Protein AF-A0A970R3D4-F1 (afdb_monomer)

Solvent-accessible surface area (backbone atoms only — not comparable to full-atom values): 3982 Å² total; per-residue (Å²): 140,84,86,81,81,83,80,76,81,83,79,78,75,76,81,76,77,72,79,65,66,91,70,35,36,80,39,77,75,54,100,86,44,70,47,76,41,57,72,89,56,62,64,65,61,53,48,51,52,52,53,54,57,62,71,76,107

Mean predicted aligned error: 11.15 Å

Structure (mmCIF, N/CA/C/O backbone):
data_AF-A0A970R3D4-F1
#
_entry.id   AF-A0A970R3D4-F1
#
loop_
_atom_site.group_PDB
_atom_site.id
_atom_site.type_symbol
_atom_site.label_atom_id
_atom_site.label_alt_id
_atom_site.label_comp_id
_atom_site.label_asym_id
_atom_site.label_enti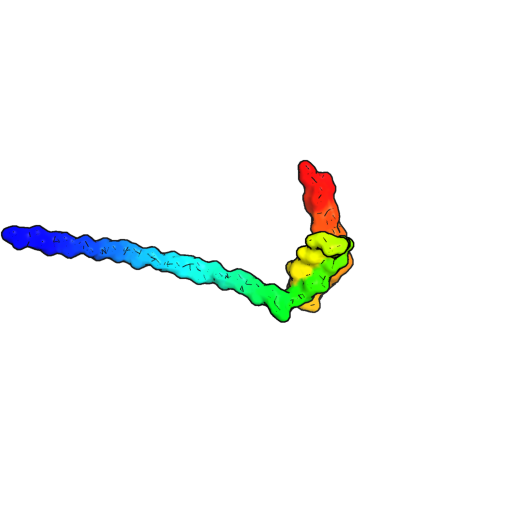ty_id
_atom_site.label_seq_id
_atom_site.pdbx_PDB_ins_code
_atom_site.Cartn_x
_atom_site.Cartn_y
_atom_site.Cartn_z
_atom_site.occupancy
_atom_site.B_iso_or_equiv
_atom_site.auth_seq_id
_atom_site.auth_comp_id
_atom_site.auth_asym_id
_atom_site.auth_atom_id
_atom_site.pdbx_PDB_model_num
ATOM 1 N N . MET A 1 1 ? 3.700 42.064 -47.253 1.00 42.66 1 MET A N 1
ATOM 2 C CA . MET A 1 1 ? 2.895 41.293 -46.277 1.00 42.66 1 MET A CA 1
ATOM 3 C C . MET A 1 1 ? 3.693 40.061 -45.864 1.00 42.66 1 MET A C 1
ATOM 5 O O . MET A 1 1 ? 3.908 39.199 -46.701 1.00 42.66 1 MET A O 1
ATOM 9 N N . SER A 1 2 ? 4.204 40.011 -44.630 1.00 47.75 2 SER A N 1
ATOM 10 C CA . SER A 1 2 ? 5.045 38.906 -44.136 1.00 47.75 2 SER A CA 1
ATOM 11 C C . SER A 1 2 ? 4.207 37.979 -43.255 1.00 47.75 2 SER A C 1
ATOM 13 O O . SER A 1 2 ? 3.720 38.400 -42.206 1.00 47.75 2 SER A O 1
ATOM 15 N N . LYS A 1 3 ? 3.982 36.735 -43.693 1.00 56.12 3 LYS A N 1
ATOM 16 C CA . LYS A 1 3 ? 3.286 35.719 -42.893 1.00 56.12 3 LYS A CA 1
ATOM 17 C C . LYS A 1 3 ? 4.320 34.997 -42.031 1.00 56.12 3 LYS A C 1
ATOM 19 O O . LYS A 1 3 ? 5.054 34.144 -42.514 1.00 56.12 3 LYS A O 1
ATOM 24 N N . LYS A 1 4 ? 4.388 35.373 -40.754 1.00 59.31 4 LYS A N 1
ATOM 25 C CA . LYS A 1 4 ? 5.225 34.718 -39.745 1.00 59.31 4 LYS A CA 1
ATOM 26 C C . LYS A 1 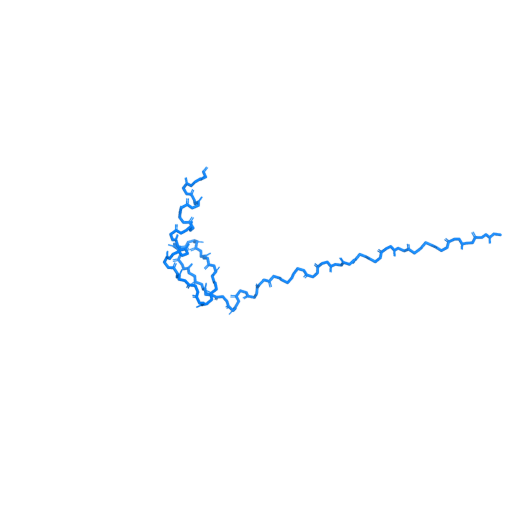4 ? 4.577 33.386 -39.355 1.00 59.31 4 LYS A C 1
ATOM 28 O O . LYS A 1 4 ? 3.532 33.372 -38.709 1.00 59.31 4 LYS A O 1
ATOM 33 N N . SER A 1 5 ? 5.178 32.280 -39.779 1.00 56.97 5 SER A N 1
ATOM 34 C CA . SER A 1 5 ? 4.755 30.922 -39.430 1.00 56.97 5 SER A CA 1
ATOM 35 C C . SER A 1 5 ? 4.923 30.692 -37.925 1.00 56.97 5 SER A C 1
ATOM 37 O O . SER A 1 5 ? 6.028 30.805 -37.396 1.00 56.97 5 SER A O 1
ATOM 39 N N . ARG A 1 6 ? 3.827 30.389 -37.221 1.00 57.22 6 ARG A N 1
ATOM 40 C CA . ARG A 1 6 ? 3.831 29.949 -35.818 1.00 57.22 6 ARG A CA 1
ATOM 41 C C . ARG A 1 6 ? 4.109 28.447 -35.795 1.00 57.22 6 ARG A C 1
ATOM 43 O O . ARG A 1 6 ? 3.225 27.664 -36.127 1.00 57.22 6 ARG A O 1
ATOM 50 N N . THR A 1 7 ? 5.311 28.037 -35.412 1.00 65.31 7 THR A N 1
ATOM 51 C CA . THR A 1 7 ? 5.583 26.644 -35.042 1.00 65.31 7 THR A CA 1
ATOM 52 C C . THR A 1 7 ? 5.150 26.434 -33.592 1.00 65.31 7 THR A C 1
ATOM 54 O O . THR A 1 7 ? 5.575 27.151 -32.686 1.00 65.31 7 THR A O 1
ATOM 57 N N . LEU A 1 8 ? 4.225 25.497 -33.379 1.00 67.31 8 LEU A N 1
ATOM 58 C CA . LEU A 1 8 ? 3.811 25.054 -32.049 1.00 67.31 8 LEU A CA 1
ATOM 59 C C . LEU A 1 8 ? 4.919 24.172 -31.452 1.00 67.31 8 LEU A C 1
ATOM 61 O O . LEU A 1 8 ? 5.453 23.331 -32.174 1.00 67.31 8 LEU A O 1
ATOM 65 N N . PRO A 1 9 ? 5.265 24.321 -30.162 1.00 61.53 9 PRO A N 1
ATOM 66 C CA . PRO A 1 9 ? 6.204 23.417 -29.516 1.00 61.53 9 PRO 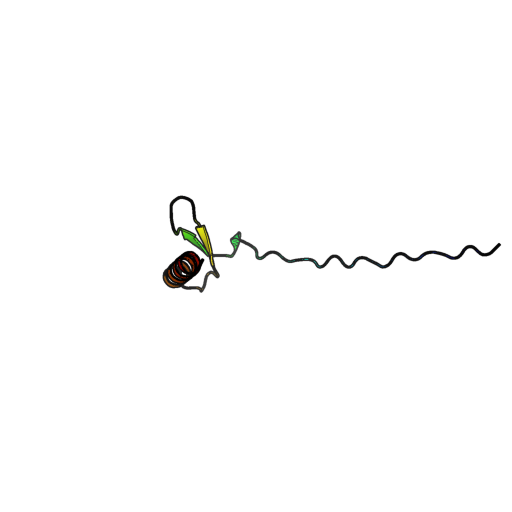A CA 1
ATOM 67 C C . PRO A 1 9 ? 5.569 22.029 -29.394 1.00 61.53 9 PRO A C 1
ATOM 69 O O . PRO A 1 9 ? 4.453 21.885 -28.885 1.00 61.53 9 PRO A O 1
ATOM 72 N N . GLU A 1 10 ? 6.282 21.012 -29.871 1.00 64.31 10 GLU A N 1
ATOM 73 C CA . GLU A 1 10 ? 5.889 19.615 -29.736 1.00 64.31 10 GLU A CA 1
ATOM 74 C C . GLU A 1 10 ? 5.764 19.275 -28.248 1.00 64.31 10 GLU A C 1
ATOM 76 O O . GLU A 1 10 ? 6.743 19.234 -27.498 1.00 64.31 10 GLU A O 1
ATOM 81 N N . LYS A 1 11 ? 4.529 19.056 -27.791 1.00 67.75 11 LYS A N 1
ATOM 82 C CA . LYS A 1 11 ? 4.266 18.556 -26.445 1.00 67.75 11 LYS A CA 1
ATOM 83 C C . LYS A 1 11 ? 4.728 17.106 -26.401 1.00 67.75 11 LYS A C 1
ATOM 85 O O . LYS A 1 11 ? 3.987 16.207 -26.785 1.00 67.75 11 LYS A O 1
ATOM 90 N N . LYS A 1 12 ? 5.961 16.886 -25.946 1.00 64.50 12 LYS A N 1
ATOM 91 C CA . LYS A 1 12 ? 6.504 15.556 -25.674 1.00 64.50 12 LYS A CA 1
ATOM 92 C C . LYS A 1 12 ? 5.670 14.942 -24.553 1.00 64.50 12 LYS A C 1
ATOM 94 O O . LYS A 1 12 ? 5.876 15.240 -23.379 1.00 64.50 12 LYS A O 1
ATOM 99 N N . THR A 1 13 ? 4.666 14.152 -24.918 1.00 63.75 13 THR A N 1
ATOM 100 C CA . THR A 1 13 ? 3.894 13.367 -23.959 1.00 63.75 13 THR A CA 1
ATOM 101 C C . THR A 1 13 ? 4.881 12.445 -23.266 1.00 63.75 13 THR A C 1
ATOM 103 O O . THR A 1 13 ? 5.463 11.566 -23.901 1.00 63.75 13 THR A O 1
ATOM 106 N N . ILE A 1 14 ? 5.134 12.690 -21.981 1.00 67.50 14 ILE A N 1
ATOM 107 C CA . ILE A 1 14 ? 5.900 11.777 -21.144 1.00 67.50 14 ILE A CA 1
ATOM 108 C C . ILE A 1 14 ? 5.076 10.498 -21.128 1.00 67.50 14 ILE A C 1
ATOM 110 O O . ILE A 1 14 ? 4.022 10.446 -20.498 1.00 67.50 14 ILE A O 1
ATOM 114 N N . THR A 1 15 ? 5.503 9.502 -21.898 1.00 64.62 15 THR A N 1
ATOM 115 C CA . THR A 1 15 ? 4.918 8.167 -21.861 1.00 64.62 15 THR A CA 1
ATOM 116 C C . THR A 1 15 ? 5.188 7.617 -20.468 1.00 64.62 15 THR A C 1
ATOM 118 O O . THR A 1 15 ? 6.235 7.024 -20.214 1.00 64.62 15 THR A O 1
ATOM 121 N N . PHE A 1 16 ? 4.274 7.885 -19.538 1.00 66.88 16 PHE A N 1
ATOM 122 C CA . PHE A 1 16 ? 4.288 7.300 -18.213 1.00 66.88 16 PHE A CA 1
ATOM 123 C C . PHE A 1 16 ? 3.950 5.827 -18.405 1.00 66.88 16 PHE A C 1
ATOM 125 O O . PHE A 1 16 ? 2.791 5.452 -18.578 1.00 66.88 16 PHE A O 1
ATOM 132 N N . LYS A 1 17 ? 4.991 4.996 -18.499 1.00 72.12 17 LYS A N 1
ATOM 133 C CA . LYS A 1 17 ? 4.824 3.549 -18.510 1.00 72.12 17 LYS A CA 1
ATOM 134 C C . LYS A 1 17 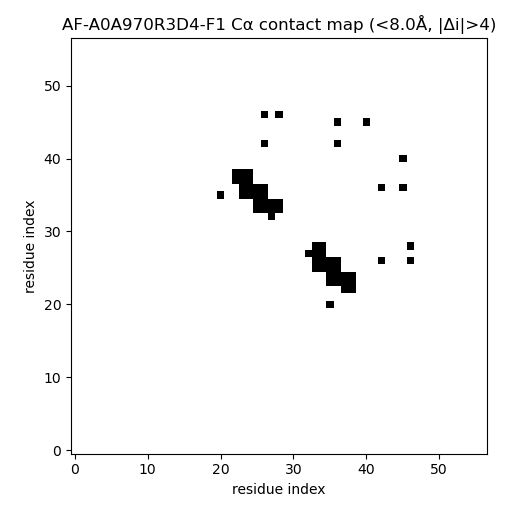? 4.365 3.152 -17.115 1.00 72.12 17 LYS A C 1
ATOM 136 O O . LYS A 1 17 ? 5.185 2.998 -16.215 1.00 72.12 17 LYS A O 1
ATOM 141 N N . SER A 1 18 ? 3.052 3.051 -16.940 1.00 71.12 18 SER A N 1
ATOM 142 C CA . SER A 1 18 ? 2.484 2.419 -15.759 1.00 71.12 18 SER A CA 1
ATOM 143 C C . SER A 1 18 ? 3.038 0.995 -15.669 1.00 71.12 18 SER A C 1
ATOM 145 O O . SER A 1 18 ? 3.105 0.315 -16.696 1.00 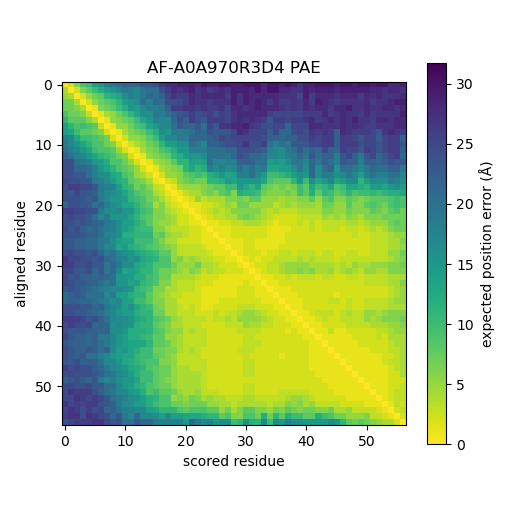71.12 18 SER A O 1
ATOM 147 N N . PRO A 1 19 ? 3.480 0.543 -14.488 1.00 76.19 19 PRO A N 1
ATOM 148 C CA . PRO A 1 19 ? 3.929 -0.829 -14.318 1.00 76.19 19 PRO A CA 1
ATOM 149 C C . PRO A 1 19 ? 2.797 -1.804 -14.664 1.00 76.19 19 PRO A C 1
ATOM 151 O O . PRO A 1 19 ? 1.638 -1.586 -14.305 1.00 76.19 19 PRO A O 1
ATOM 154 N N . ASP A 1 20 ? 3.141 -2.869 -15.389 1.00 84.00 20 ASP A N 1
ATOM 155 C CA . ASP A 1 20 ? 2.193 -3.910 -15.777 1.00 84.00 20 ASP A CA 1
ATOM 156 C C . ASP A 1 20 ? 1.768 -4.699 -14.535 1.00 84.00 20 ASP A C 1
ATOM 158 O O . ASP A 1 20 ? 2.509 -5.548 -14.039 1.00 84.00 20 ASP A O 1
ATOM 162 N N . ILE A 1 21 ? 0.550 -4.449 -14.060 1.00 84.69 21 ILE A N 1
ATOM 163 C CA . ILE A 1 21 ? -0.014 -5.087 -12.861 1.00 84.69 21 ILE A CA 1
ATOM 164 C C . ILE A 1 21 ? -0.056 -6.617 -13.019 1.00 84.69 21 ILE A C 1
ATOM 166 O O . ILE A 1 21 ? 0.187 -7.346 -12.066 1.00 84.69 21 ILE A O 1
ATOM 170 N N . SER A 1 22 ? -0.273 -7.119 -14.241 1.00 85.06 22 SER A N 1
ATOM 171 C CA . SER A 1 22 ? -0.267 -8.558 -14.552 1.00 85.06 22 SER A CA 1
ATOM 172 C C . SER A 1 22 ? 1.082 -9.247 -14.323 1.00 85.06 22 SER A C 1
ATOM 174 O O . SER A 1 22 ? 1.131 -10.472 -14.295 1.00 85.06 22 SER A O 1
ATOM 176 N N . LYS A 1 23 ? 2.176 -8.486 -14.198 1.00 88.62 23 LYS A N 1
ATOM 177 C CA . LYS A 1 23 ? 3.521 -9.008 -13.901 1.00 88.62 23 LYS A CA 1
ATOM 178 C C . LYS A 1 23 ? 3.881 -8.897 -12.416 1.00 88.62 23 LYS A C 1
ATOM 180 O O . LYS A 1 23 ? 5.000 -9.232 -12.040 1.00 88.62 23 LYS A O 1
ATOM 185 N N . MET A 1 24 ? 2.968 -8.390 -11.592 1.00 91.62 24 MET A N 1
ATOM 186 C CA . MET A 1 24 ? 3.163 -8.179 -10.162 1.00 91.62 24 MET A CA 1
ATOM 187 C C . MET A 1 24 ? 2.456 -9.268 -9.358 1.00 91.62 24 MET A C 1
ATOM 189 O O . MET A 1 24 ? 1.490 -9.879 -9.815 1.00 91.62 24 MET A O 1
ATOM 193 N N . GLN A 1 25 ? 2.928 -9.490 -8.137 1.00 93.50 25 GLN A N 1
ATOM 194 C CA . GLN A 1 25 ? 2.283 -10.378 -7.185 1.00 93.50 25 GLN A CA 1
ATOM 195 C C . GLN A 1 25 ? 1.192 -9.625 -6.423 1.00 93.50 25 GLN A C 1
ATOM 197 O O . GLN A 1 25 ? 1.441 -8.576 -5.827 1.00 93.50 25 GLN A O 1
ATOM 202 N N . GLU A 1 26 ? -0.020 -10.176 -6.432 1.00 93.56 26 GLU A N 1
ATOM 203 C CA . GLU A 1 26 ? -1.148 -9.684 -5.642 1.00 93.56 26 GLU A CA 1
ATOM 204 C C . GLU A 1 26 ? -1.040 -10.203 -4.202 1.00 93.56 26 GLU A C 1
ATOM 206 O O . GLU A 1 26 ? -0.928 -11.405 -3.961 1.00 93.56 26 GLU A O 1
ATOM 211 N N . VAL A 1 27 ? -1.097 -9.289 -3.234 1.00 94.38 27 VAL A N 1
ATOM 212 C CA . VAL A 1 27 ? -1.131 -9.598 -1.802 1.00 94.38 27 VAL A CA 1
ATOM 213 C C . VAL A 1 27 ? -2.421 -9.052 -1.217 1.00 94.38 27 VAL A C 1
ATOM 215 O O . VAL A 1 27 ? -2.693 -7.848 -1.246 1.00 94.38 27 VAL A O 1
ATOM 218 N N . VAL A 1 28 ? -3.228 -9.954 -0.669 1.00 93.50 28 VAL A N 1
ATOM 219 C CA . VAL A 1 28 ? -4.509 -9.622 -0.046 1.00 93.50 28 VAL A CA 1
ATOM 220 C C . VAL A 1 28 ? -4.269 -9.280 1.424 1.00 93.50 28 VAL A C 1
ATOM 222 O O . VAL A 1 28 ? -3.840 -10.124 2.210 1.00 93.50 28 VAL A O 1
ATOM 225 N N . ILE A 1 29 ? -4.532 -8.027 1.798 1.00 92.00 29 ILE A N 1
ATOM 226 C CA . ILE A 1 29 ? -4.393 -7.546 3.179 1.00 92.00 29 ILE A CA 1
ATOM 227 C C . ILE A 1 29 ? -5.682 -7.826 3.957 1.00 92.00 29 ILE A C 1
ATOM 229 O O . ILE A 1 29 ? -5.624 -8.364 5.063 1.00 92.00 29 ILE A O 1
ATOM 233 N N . ASP A 1 30 ? -6.826 -7.483 3.356 1.00 91.88 30 ASP A N 1
ATOM 234 C CA . ASP A 1 30 ? -8.178 -7.698 3.874 1.00 91.88 30 ASP A CA 1
ATOM 235 C C . ASP A 1 30 ? -9.192 -7.850 2.712 1.00 91.88 30 ASP A C 1
ATOM 237 O O . ASP A 1 30 ? -8.813 -7.922 1.542 1.00 91.88 30 ASP A O 1
ATOM 241 N N . LEU A 1 31 ? -10.495 -7.908 3.017 1.00 93.12 31 LEU A N 1
ATOM 242 C CA . LEU A 1 31 ? -11.560 -8.090 2.016 1.00 93.12 31 LEU A CA 1
ATOM 243 C C . LEU A 1 31 ? -11.660 -6.953 0.978 1.00 93.12 31 LEU A C 1
ATOM 245 O O . LEU A 1 31 ? -12.165 -7.173 -0.121 1.00 93.12 31 LEU A O 1
ATOM 249 N N . ARG A 1 32 ? -11.220 -5.741 1.319 1.00 93.38 32 ARG A N 1
ATOM 250 C CA . ARG A 1 32 ? -11.268 -4.534 0.479 1.00 93.38 32 ARG A CA 1
ATOM 251 C C . ARG A 1 32 ? -9.891 -4.094 -0.013 1.00 93.38 32 ARG A C 1
ATOM 253 O O . ARG A 1 32 ? -9.814 -3.381 -1.011 1.00 93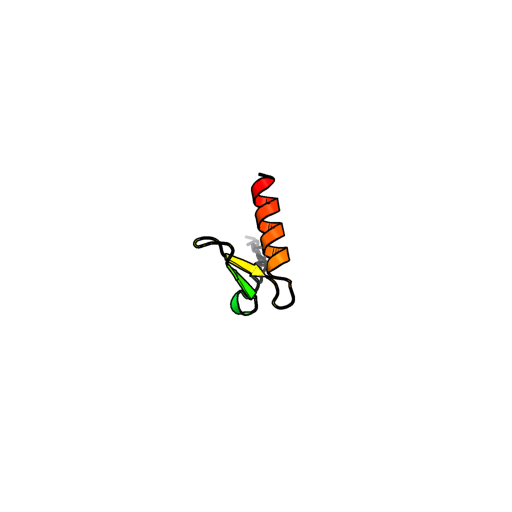.38 32 ARG A O 1
ATOM 260 N N . THR A 1 33 ? -8.824 -4.511 0.656 1.00 93.00 33 THR A N 1
ATOM 261 C CA . THR A 1 33 ? -7.474 -4.003 0.440 1.00 93.00 33 THR A CA 1
ATOM 262 C C . THR A 1 33 ? -6.585 -5.071 -0.168 1.00 93.00 33 THR A C 1
ATOM 264 O O . THR A 1 33 ? -6.302 -6.108 0.438 1.00 93.00 33 THR A O 1
ATOM 267 N N . ARG A 1 34 ? -6.084 -4.769 -1.365 1.00 94.69 34 ARG A N 1
ATOM 268 C CA . ARG A 1 34 ? -5.096 -5.580 -2.070 1.0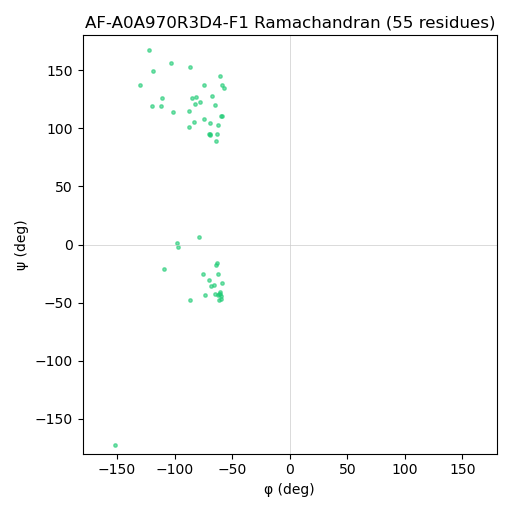0 94.69 34 ARG A CA 1
ATOM 269 C C . ARG A 1 34 ? -3.963 -4.685 -2.530 1.00 94.69 34 ARG A C 1
ATOM 271 O O . ARG A 1 34 ? -4.205 -3.570 -2.993 1.00 94.69 34 ARG A O 1
ATOM 278 N N . ILE A 1 35 ? -2.741 -5.166 -2.375 1.00 93.81 35 ILE A N 1
ATOM 279 C CA . ILE A 1 35 ? -1.537 -4.465 -2.810 1.00 93.81 35 ILE A CA 1
ATOM 280 C C . ILE A 1 35 ? -0.818 -5.314 -3.851 1.00 93.81 35 ILE A C 1
ATOM 282 O O . ILE A 1 35 ? -0.889 -6.540 -3.816 1.00 93.81 35 ILE A O 1
ATOM 286 N N . TYR A 1 36 ? -0.132 -4.654 -4.776 1.00 94.12 36 TYR A N 1
ATOM 287 C CA . TYR A 1 36 ? 0.663 -5.315 -5.803 1.00 94.12 36 TYR A CA 1
ATOM 288 C C . TYR A 1 36 ? 2.133 -5.050 -5.523 1.00 94.12 36 TYR A C 1
ATOM 290 O O . TYR A 1 36 ? 2.539 -3.894 -5.380 1.00 94.12 36 TYR A O 1
ATOM 298 N N . ILE A 1 37 ? 2.919 -6.116 -5.438 1.00 94.12 37 ILE A N 1
ATOM 299 C CA . ILE A 1 37 ? 4.357 -6.063 -5.172 1.00 94.12 37 ILE A CA 1
ATOM 300 C C . ILE A 1 37 ? 5.143 -6.738 -6.291 1.00 94.12 37 ILE A C 1
ATOM 302 O O . ILE A 1 37 ? 4.575 -7.405 -7.155 1.00 94.12 37 ILE A O 1
ATOM 306 N N . ALA A 1 38 ? 6.457 -6.530 -6.310 1.00 92.81 38 ALA A N 1
ATOM 307 C CA . ALA A 1 38 ? 7.322 -7.260 -7.227 1.00 92.81 38 ALA A CA 1
ATOM 308 C C . ALA A 1 38 ? 7.216 -8.778 -6.953 1.00 92.81 38 ALA A C 1
ATOM 310 O O . ALA A 1 38 ? 7.036 -9.161 -5.799 1.00 92.81 38 ALA A O 1
ATOM 311 N N . PRO A 1 39 ? 7.294 -9.638 -7.980 1.00 90.75 39 PRO A N 1
ATOM 312 C CA . PRO A 1 39 ? 7.118 -11.088 -7.827 1.00 90.75 39 PRO A CA 1
ATOM 313 C C . PRO A 1 39 ? 8.191 -11.767 -6.959 1.00 90.75 39 PRO A C 1
ATOM 315 O O . PRO A 1 39 ? 8.008 -12.889 -6.506 1.00 90.75 39 PRO A O 1
ATOM 318 N N . ASP A 1 40 ? 9.315 -11.093 -6.753 1.00 92.19 40 ASP A N 1
ATOM 319 C CA . ASP A 1 40 ? 10.450 -11.481 -5.920 1.00 92.19 40 ASP A CA 1
ATOM 320 C C . ASP A 1 40 ? 10.415 -10.854 -4.513 1.00 92.19 40 ASP A C 1
ATOM 322 O O . ASP A 1 40 ? 11.292 -11.121 -3.692 1.00 92.19 40 ASP A O 1
ATOM 326 N N . ALA A 1 41 ? 9.414 -10.021 -4.219 1.00 92.75 41 ALA A N 1
ATOM 327 C CA . ALA A 1 41 ? 9.276 -9.367 -2.925 1.00 92.75 41 ALA A CA 1
ATOM 328 C C . ALA A 1 41 ? 8.510 -10.231 -1.912 1.00 92.75 41 ALA A C 1
ATOM 330 O O . ALA A 1 41 ? 7.638 -11.026 -2.258 1.00 92.75 41 ALA A O 1
ATOM 331 N N . ASP A 1 42 ? 8.804 -10.022 -0.628 1.00 95.12 42 ASP A N 1
ATOM 332 C CA . ASP A 1 42 ? 8.152 -10.747 0.459 1.00 95.12 42 ASP A CA 1
ATOM 333 C C . ASP A 1 42 ? 6.739 -10.185 0.751 1.00 95.12 42 ASP A C 1
ATOM 335 O O . ASP A 1 42 ? 6.589 -8.992 1.065 1.00 95.12 42 ASP A O 1
ATOM 339 N N . PRO A 1 43 ? 5.683 -11.017 0.669 1.00 94.19 43 PRO A N 1
ATOM 340 C CA . PRO A 1 43 ? 4.308 -10.569 0.862 1.00 94.19 43 PRO A CA 1
ATOM 341 C C . PRO A 1 43 ? 3.988 -10.184 2.314 1.00 94.19 43 PRO A C 1
ATOM 343 O O . PRO A 1 43 ? 3.164 -9.290 2.540 1.00 94.19 43 PRO A O 1
ATOM 346 N N . GLU A 1 44 ? 4.630 -10.804 3.307 1.00 94.62 44 GLU A N 1
ATOM 347 C CA . GLU A 1 44 ? 4.404 -10.494 4.722 1.00 94.62 44 GLU A CA 1
ATOM 348 C C . GLU A 1 44 ? 5.034 -9.154 5.100 1.00 94.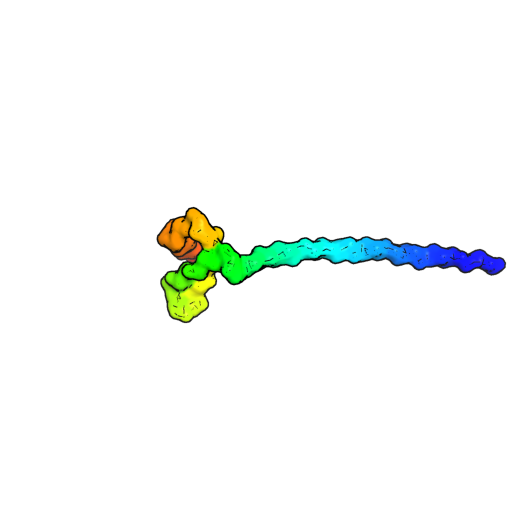62 44 GLU A C 1
ATOM 350 O O . GLU A 1 44 ? 4.384 -8.318 5.735 1.00 94.62 44 GLU A O 1
ATOM 355 N N . GLN A 1 45 ? 6.262 -8.896 4.643 1.00 95.12 45 GLN A N 1
ATOM 356 C CA . GLN A 1 45 ? 6.914 -7.601 4.824 1.00 95.12 45 GLN A CA 1
ATOM 357 C C . GLN A 1 45 ? 6.132 -6.480 4.144 1.00 95.12 45 GLN A C 1
ATOM 359 O O . GLN A 1 45 ? 5.953 -5.410 4.731 1.00 95.12 45 GLN A O 1
ATOM 364 N N . ALA A 1 46 ? 5.628 -6.714 2.930 1.00 95.00 46 ALA A N 1
ATOM 365 C CA . ALA A 1 46 ? 4.801 -5.741 2.228 1.00 95.00 46 ALA A CA 1
ATOM 366 C C . ALA A 1 46 ? 3.522 -5.406 3.009 1.00 95.00 46 ALA A C 1
ATOM 368 O O . ALA A 1 46 ? 3.162 -4.232 3.152 1.00 95.00 46 ALA A O 1
ATOM 369 N N . LYS A 1 47 ? 2.870 -6.426 3.578 1.00 94.38 47 LYS A N 1
ATOM 370 C CA . LYS A 1 47 ? 1.712 -6.251 4.457 1.00 94.38 47 LYS A CA 1
ATOM 371 C C . LYS A 1 47 ? 2.062 -5.452 5.710 1.00 94.38 47 LYS A C 1
ATOM 373 O O . LYS A 1 47 ? 1.357 -4.494 6.030 1.00 94.38 47 LYS A O 1
ATOM 378 N N . ALA A 1 48 ? 3.153 -5.796 6.390 1.00 95.00 48 ALA A N 1
ATOM 379 C CA . ALA A 1 48 ? 3.608 -5.086 7.582 1.00 95.00 48 ALA A CA 1
ATOM 380 C C . ALA A 1 48 ? 3.905 -3.607 7.286 1.00 95.00 48 ALA A C 1
ATOM 382 O O . ALA A 1 48 ? 3.453 -2.728 8.020 1.00 95.00 48 ALA A O 1
ATOM 383 N N . GLN A 1 49 ? 4.586 -3.311 6.173 1.00 94.06 49 GLN A N 1
ATOM 384 C CA . GLN A 1 49 ? 4.853 -1.936 5.745 1.00 94.06 49 GLN A CA 1
ATOM 385 C C . GLN A 1 49 ? 3.573 -1.153 5.455 1.00 94.06 49 GLN A C 1
ATOM 387 O O . GLN A 1 49 ? 3.464 0.011 5.846 1.00 94.06 49 GLN A O 1
ATOM 392 N N . TYR A 1 50 ? 2.606 -1.767 4.769 1.00 93.94 50 TYR A N 1
ATOM 393 C CA . TYR A 1 50 ? 1.324 -1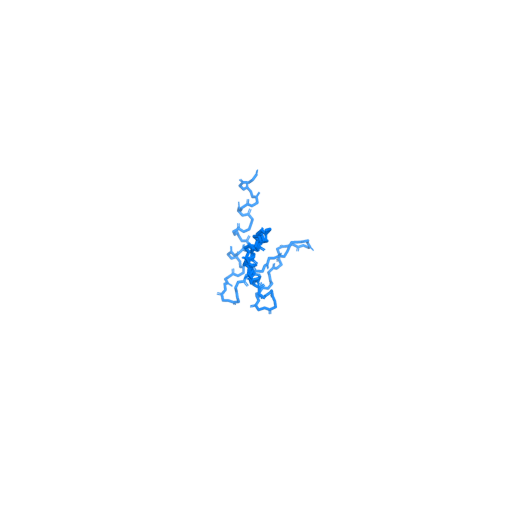.129 4.482 1.00 93.94 50 TYR A CA 1
ATOM 394 C C . TYR A 1 50 ? 0.591 -0.748 5.777 1.00 93.94 50 TYR A C 1
ATOM 396 O O . TYR A 1 50 ? 0.154 0.393 5.928 1.00 93.94 50 TYR A O 1
ATOM 404 N N . LEU A 1 51 ? 0.523 -1.674 6.737 1.00 93.31 51 LEU A N 1
ATOM 405 C CA . LEU A 1 51 ? -0.117 -1.445 8.034 1.00 93.31 51 LEU A CA 1
ATOM 406 C C . LEU A 1 51 ? 0.607 -0.371 8.857 1.00 93.31 51 LEU A C 1
ATOM 408 O O . LEU A 1 51 ? -0.046 0.508 9.416 1.00 93.31 51 LEU A O 1
ATOM 412 N N . ALA A 1 52 ? 1.943 -0.385 8.879 1.00 94.38 52 ALA A N 1
ATOM 413 C CA . ALA A 1 52 ? 2.738 0.632 9.566 1.00 94.38 52 ALA A CA 1
ATOM 414 C C . ALA A 1 52 ? 2.494 2.038 8.990 1.00 94.38 52 ALA A C 1
ATOM 416 O O . ALA A 1 52 ? 2.342 3.003 9.737 1.00 94.38 52 ALA A O 1
ATOM 417 N N . ARG A 1 53 ? 2.386 2.162 7.659 1.00 91.25 53 ARG A N 1
ATOM 418 C CA . ARG A 1 53 ? 2.048 3.435 6.996 1.00 91.25 53 ARG A CA 1
ATOM 419 C C . ARG A 1 53 ? 0.635 3.910 7.313 1.00 91.25 53 ARG A C 1
ATOM 421 O O . ARG A 1 53 ? 0.416 5.112 7.396 1.00 91.25 53 ARG A O 1
ATOM 428 N N . LEU A 1 54 ? -0.311 2.987 7.472 1.00 89.31 54 LEU A N 1
ATOM 429 C CA . LEU A 1 54 ? -1.688 3.324 7.821 1.00 89.31 54 LEU A CA 1
ATOM 430 C C . LEU A 1 54 ? -1.795 3.882 9.248 1.00 89.31 54 LEU A C 1
ATOM 432 O O . LEU A 1 54 ? -2.588 4.784 9.476 1.00 89.31 54 LEU A O 1
ATOM 436 N N . GLN A 1 55 ? -0.987 3.371 10.182 1.00 83.94 55 GLN A N 1
ATOM 437 C CA . GLN A 1 55 ? -0.937 3.852 11.569 1.00 83.94 55 GLN A CA 1
ATOM 438 C C . GLN A 1 55 ? -0.206 5.191 11.727 1.00 83.94 55 GLN A C 1
ATOM 440 O O . GLN A 1 55 ? -0.466 5.920 12.677 1.00 83.94 55 GLN A O 1
ATOM 445 N N . ALA A 1 56 ? 0.713 5.518 10.816 1.00 80.19 56 ALA A N 1
ATOM 446 C CA . ALA A 1 56 ? 1.474 6.768 10.833 1.00 80.19 56 ALA A CA 1
ATOM 447 C C . ALA A 1 56 ? 0.693 7.989 10.300 1.00 80.19 56 ALA A C 1
ATOM 449 O O . ALA A 1 56 ? 1.286 9.051 10.103 1.00 80.19 56 ALA A O 1
ATOM 450 N N . ARG A 1 57 ? -0.601 7.832 10.015 1.00 58.22 57 ARG A N 1
ATOM 451 C CA . ARG A 1 57 ? -1.472 8.848 9.425 1.00 58.22 57 ARG A CA 1
ATOM 452 C C . ARG A 1 57 ? -2.537 9.284 10.422 1.00 58.22 57 ARG A C 1
ATOM 454 O O . ARG A 1 57 ? -2.847 10.494 10.408 1.00 58.22 57 ARG A O 1
#

pLDDT: mean 81.62, std 15.05, range [42.66, 95.12]

Secondary structure (DSSP, 8-state):
------PPP-----------GGGSEEEE-SSS-EEEE-TTS-HHHHHHHHHHHHHT-

Sequence (57 aa):
MSKKSRTLPEKKTITFKSPDISKMQEVVIDLRTRIYIAPDADPEQAKAQYLARLQAR

Nearest PDB structures (foldseek):
  6hix-assembly1_Af  TM=2.013E-01  e=4.193E+00  Trypanosoma brucei brucei

Radius of gyration: 22.22 Å; Cα contacts (8 Å, |Δi|>4): 30; chains: 1; bounding box: 22×53×58 Å

Foldseek 3Di:
DDDDDDDDPPPPPPPPPDPDQVQWDWADLDPPDIDTHHPPDDNVVVSVVVVVVVVVD